Protein AF-A0A954QVN7-F1 (afdb_monomer_lite)

Radius of gyration: 45.13 Å; chains: 1; bounding box: 110×31×112 Å

Structure (mmCIF, N/CA/C/O backbone):
data_AF-A0A954QVN7-F1
#
_entry.id   AF-A0A954QVN7-F1
#
loop_
_atom_site.group_PDB
_atom_site.id
_atom_site.type_symbol
_atom_site.label_atom_id
_atom_site.label_alt_id
_atom_site.label_comp_id
_atom_site.label_asym_id
_atom_site.label_entity_id
_atom_site.label_seq_id
_atom_site.pdbx_PDB_ins_code
_atom_site.Cartn_x
_atom_site.Cartn_y
_atom_site.Cartn_z
_atom_site.occupancy
_atom_site.B_iso_or_equiv
_atom_site.auth_seq_id
_atom_site.auth_comp_id
_atom_site.auth_asym_id
_atom_site.auth_atom_id
_atom_site.pdbx_PDB_model_num
ATOM 1 N N . MET A 1 1 ? 36.344 6.363 -18.744 1.00 34.91 1 MET A N 1
ATOM 2 C CA . MET A 1 1 ? 35.157 5.479 -18.788 1.00 34.91 1 MET A CA 1
ATOM 3 C C . MET A 1 1 ? 33.906 6.334 -18.628 1.00 34.91 1 MET A C 1
ATOM 5 O O . MET A 1 1 ? 33.293 6.337 -17.575 1.00 34.91 1 MET A O 1
ATOM 9 N N . GLN A 1 2 ? 33.597 7.151 -19.636 1.00 31.81 2 GLN A N 1
ATOM 10 C CA . GLN A 1 2 ? 32.585 8.206 -19.548 1.00 31.81 2 GLN A CA 1
ATOM 11 C C . GLN A 1 2 ? 31.964 8.392 -20.934 1.00 31.81 2 GLN A C 1
ATOM 13 O O . GLN A 1 2 ? 32.357 9.292 -21.662 1.00 31.81 2 GLN A O 1
ATOM 18 N N . SER A 1 3 ? 31.098 7.463 -21.353 1.00 39.81 3 SER A N 1
ATOM 19 C CA . SER A 1 3 ? 30.349 7.586 -22.622 1.00 39.81 3 SER A CA 1
ATOM 20 C C . SER A 1 3 ? 29.238 6.539 -22.836 1.00 39.81 3 SER A C 1
ATOM 22 O O . SER A 1 3 ? 28.792 6.363 -23.968 1.00 39.81 3 SER A O 1
ATOM 24 N N . ALA A 1 4 ? 28.759 5.834 -21.802 1.00 38.75 4 ALA A N 1
ATOM 25 C CA . ALA A 1 4 ? 27.726 4.804 -21.996 1.00 38.75 4 ALA A CA 1
ATOM 26 C C . ALA A 1 4 ? 26.293 5.362 -22.072 1.00 38.75 4 ALA A C 1
ATOM 28 O O . ALA A 1 4 ? 25.394 4.671 -22.535 1.00 38.75 4 ALA A O 1
ATOM 29 N N . ILE A 1 5 ? 26.075 6.628 -21.704 1.00 45.66 5 ILE A N 1
ATOM 30 C CA . ILE A 1 5 ? 24.785 7.299 -21.879 1.00 45.66 5 ILE A CA 1
ATOM 31 C C . ILE A 1 5 ? 25.016 8.559 -22.706 1.00 45.66 5 ILE A C 1
ATOM 33 O O . ILE A 1 5 ? 25.094 9.665 -22.181 1.00 45.66 5 ILE A O 1
ATOM 37 N N . ALA A 1 6 ? 25.184 8.405 -24.022 1.00 44.47 6 ALA A N 1
ATOM 38 C CA . ALA A 1 6 ? 24.973 9.554 -24.892 1.00 44.47 6 ALA A CA 1
ATOM 39 C C . ALA A 1 6 ? 23.476 9.857 -24.824 1.00 44.47 6 ALA A C 1
ATOM 41 O O . ALA A 1 6 ? 22.660 9.090 -25.346 1.00 44.47 6 ALA A O 1
ATOM 42 N N . ASN A 1 7 ? 23.133 10.912 -24.096 1.00 55.88 7 ASN A N 1
ATOM 43 C CA . ASN A 1 7 ? 21.833 11.534 -24.197 1.00 55.88 7 ASN A CA 1
ATOM 44 C C . ASN A 1 7 ? 21.912 12.439 -25.430 1.00 55.88 7 ASN A C 1
ATOM 46 O O . ASN A 1 7 ? 22.614 13.447 -25.409 1.00 55.88 7 ASN A O 1
ATOM 50 N N . SER A 1 8 ? 21.317 12.020 -26.549 1.00 60.97 8 SER A N 1
ATOM 51 C CA . SER A 1 8 ? 21.313 12.825 -27.782 1.00 60.97 8 SER A CA 1
ATOM 52 C C . SER A 1 8 ? 20.515 14.120 -27.620 1.00 60.97 8 SER A C 1
ATOM 54 O O . SER A 1 8 ? 20.666 15.028 -28.430 1.00 60.97 8 SER A O 1
ATOM 56 N N . ASP A 1 9 ? 19.708 14.207 -26.561 1.00 67.94 9 ASP A N 1
ATOM 57 C CA . ASP A 1 9 ? 19.009 15.405 -26.131 1.00 67.94 9 ASP A CA 1
ATOM 58 C C . ASP A 1 9 ? 19.394 15.772 -24.691 1.00 67.94 9 ASP A C 1
ATOM 60 O O . ASP A 1 9 ? 18.749 15.390 -23.718 1.00 67.94 9 ASP A O 1
ATOM 64 N N . THR A 1 10 ? 20.465 16.548 -24.547 1.00 71.94 10 THR A N 1
ATOM 65 C CA . THR A 1 10 ? 20.884 17.107 -23.251 1.00 71.94 10 THR A CA 1
ATOM 66 C C . THR A 1 10 ? 19.908 18.172 -22.733 1.00 71.94 10 THR A C 1
ATOM 68 O O . THR A 1 10 ? 19.981 18.559 -21.571 1.00 71.94 10 THR A O 1
ATOM 71 N N . THR A 1 11 ? 19.018 18.679 -23.592 1.00 78.94 11 THR A N 1
ATOM 72 C CA . THR A 1 11 ? 18.109 19.793 -23.287 1.00 78.94 11 THR A CA 1
ATOM 73 C C . THR A 1 11 ? 16.710 19.350 -22.860 1.00 78.94 11 THR A C 1
ATOM 75 O O . THR A 1 11 ? 15.972 20.162 -22.309 1.00 78.94 11 THR A O 1
ATOM 78 N N . GLY A 1 12 ? 16.345 18.088 -23.101 1.00 75.19 12 GLY A N 1
ATOM 79 C CA . GLY A 1 12 ? 15.010 17.542 -22.841 1.00 75.19 12 GLY A CA 1
ATOM 80 C C . GLY A 1 12 ? 13.922 18.072 -23.783 1.00 75.19 12 GLY A C 1
ATOM 81 O O . GLY A 1 12 ? 12.741 17.848 -23.536 1.00 75.19 12 GLY A O 1
ATOM 82 N N . VAL A 1 13 ? 14.290 18.791 -24.848 1.00 83.62 13 VAL A N 1
ATOM 83 C CA . VAL A 1 13 ? 13.345 19.416 -25.786 1.00 83.62 13 VAL A CA 1
ATOM 84 C C . VAL A 1 13 ? 12.658 18.378 -26.670 1.00 83.62 13 VAL A C 1
ATOM 86 O O . VAL A 1 13 ? 11.475 18.517 -26.956 1.00 83.62 13 VAL A O 1
ATOM 89 N N . LEU A 1 14 ? 13.366 17.332 -27.099 1.00 79.88 14 LEU A N 1
ATOM 90 C CA . LEU A 1 14 ? 12.771 16.244 -27.878 1.00 79.88 14 LEU A CA 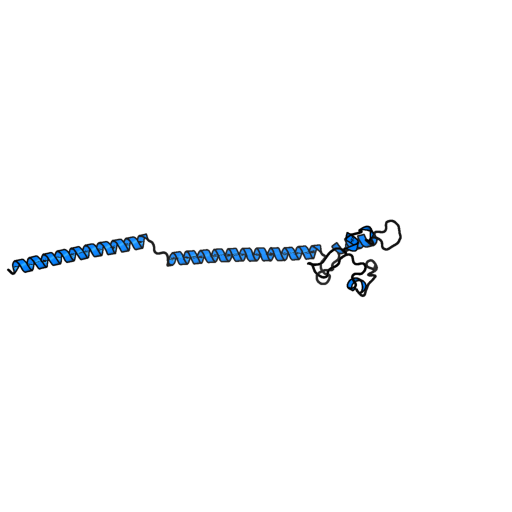1
ATOM 91 C C . LEU A 1 14 ? 11.771 15.464 -27.028 1.00 79.88 14 LEU A C 1
ATOM 93 O O . LEU A 1 14 ? 10.686 15.156 -27.513 1.00 79.88 14 LEU A O 1
ATOM 97 N N . SER A 1 15 ? 12.109 15.239 -25.757 1.00 76.56 15 SER A N 1
ATOM 98 C CA . SER A 1 15 ? 11.209 14.611 -24.791 1.00 76.56 15 SER A CA 1
ATOM 99 C C . SER A 1 15 ? 9.970 15.476 -24.519 1.00 76.56 15 SER A C 1
ATOM 101 O O . SER A 1 15 ? 8.839 15.033 -24.673 1.00 76.56 15 SER A O 1
ATOM 103 N N . ALA A 1 16 ? 10.149 16.778 -24.279 1.00 77.12 16 ALA A N 1
ATOM 104 C CA . ALA A 1 16 ? 9.033 17.707 -24.082 1.00 77.12 16 ALA A CA 1
ATOM 105 C C . ALA A 1 16 ? 8.089 17.828 -25.2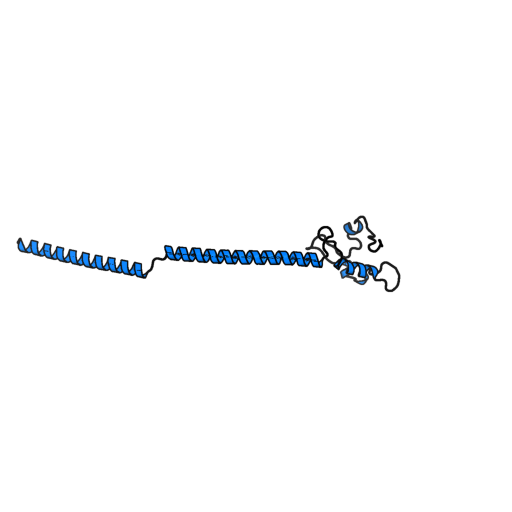98 1.00 77.12 16 ALA A C 1
ATOM 107 O O . ALA A 1 16 ? 6.939 18.242 -25.151 1.00 77.12 16 ALA A O 1
ATOM 108 N N . LEU A 1 17 ? 8.571 17.497 -26.500 1.00 80.50 17 LEU A N 1
ATOM 109 C CA . LEU A 1 17 ? 7.785 17.469 -27.734 1.00 80.50 17 LEU A CA 1
ATOM 110 C C . LEU A 1 17 ? 7.210 16.076 -28.054 1.00 80.50 17 LEU A C 1
ATOM 112 O O . LEU A 1 17 ? 6.562 15.929 -29.092 1.00 80.50 17 LEU A O 1
ATOM 116 N N . GLY A 1 18 ? 7.447 15.068 -27.208 1.00 71.12 18 GLY A N 1
ATOM 117 C CA . GLY A 1 18 ? 7.004 13.688 -27.424 1.00 71.12 18 GLY A CA 1
ATOM 118 C C . GLY A 1 18 ? 7.684 13.009 -28.617 1.00 71.12 18 GLY A C 1
ATOM 119 O O . GLY A 1 18 ? 7.102 12.147 -29.275 1.00 71.12 18 GLY A O 1
ATOM 120 N N . LEU A 1 19 ? 8.892 13.445 -28.985 1.00 79.75 19 LEU A N 1
ATOM 121 C CA . LEU A 1 19 ? 9.597 12.960 -30.169 1.00 79.75 19 LEU A CA 1
ATOM 122 C C . LEU A 1 19 ? 10.602 11.866 -29.805 1.00 79.75 19 LEU A C 1
ATOM 124 O O . LEU A 1 19 ? 11.587 12.116 -29.115 1.00 79.75 19 LEU A O 1
ATOM 128 N N . ASN A 1 20 ? 10.410 10.678 -30.392 1.00 76.94 20 ASN A N 1
ATOM 129 C CA . ASN A 1 20 ? 11.251 9.488 -30.194 1.00 76.94 20 ASN A CA 1
ATOM 130 C C . ASN A 1 20 ? 11.332 9.021 -28.729 1.00 76.94 20 ASN A C 1
ATOM 132 O O . ASN A 1 20 ? 12.372 8.525 -28.291 1.00 76.94 20 ASN A O 1
ATOM 136 N N . GLU A 1 21 ? 10.237 9.162 -27.985 1.00 82.12 21 GLU A N 1
ATOM 137 C CA . GLU A 1 21 ? 10.122 8.632 -26.629 1.00 82.12 21 GLU A CA 1
ATOM 138 C C . GLU A 1 21 ? 9.712 7.153 -26.638 1.00 82.12 21 GLU A C 1
ATOM 140 O O . GLU A 1 21 ? 9.045 6.674 -27.555 1.00 82.12 21 GLU A O 1
ATOM 145 N N . PHE A 1 22 ? 10.145 6.408 -25.616 1.00 87.12 22 PHE A N 1
ATOM 146 C CA . PHE A 1 22 ? 9.686 5.032 -25.393 1.00 87.12 22 PHE A CA 1
ATOM 147 C C . PHE A 1 22 ? 8.395 5.001 -24.566 1.00 87.12 22 PHE A C 1
ATOM 149 O O . PHE A 1 22 ? 7.511 4.183 -24.825 1.00 87.12 22 PHE A O 1
ATOM 156 N N . PHE A 1 23 ? 8.301 5.894 -23.579 1.00 88.56 23 PHE A N 1
ATOM 157 C CA . PHE A 1 23 ? 7.131 6.076 -22.733 1.00 88.56 23 PHE A CA 1
ATOM 158 C C . PHE A 1 23 ? 6.565 7.478 -22.926 1.00 88.56 23 PHE A C 1
ATOM 160 O O . PHE A 1 23 ? 7.339 8.428 -22.982 1.00 88.56 23 PHE A O 1
ATOM 167 N N . ASN A 1 24 ? 5.240 7.578 -22.952 1.00 86.88 24 ASN A N 1
ATOM 168 C CA . ASN A 1 24 ? 4.496 8.827 -22.842 1.00 86.88 24 ASN A CA 1
ATOM 169 C C . ASN A 1 24 ? 3.904 8.934 -21.427 1.00 86.88 24 ASN A C 1
ATOM 171 O O . ASN A 1 24 ? 3.759 7.924 -20.739 1.00 86.88 24 ASN A O 1
ATOM 175 N N . GLY A 1 25 ? 3.536 10.148 -21.011 1.00 85.38 25 GLY A N 1
ATOM 176 C CA . GLY A 1 25 ? 2.951 10.425 -19.693 1.00 85.38 25 GLY A CA 1
ATOM 177 C C . GLY A 1 25 ? 3.961 10.987 -18.690 1.00 85.38 25 GLY A C 1
ATOM 178 O O . GLY A 1 25 ? 5.167 10.773 -18.799 1.00 85.38 25 GLY A O 1
ATOM 179 N N . VAL A 1 26 ? 3.468 11.754 -17.714 1.00 83.75 26 VAL A N 1
ATOM 180 C CA . VAL A 1 26 ? 4.311 12.491 -16.743 1.00 83.75 26 VAL A CA 1
ATOM 181 C C . VAL A 1 26 ? 4.102 12.047 -15.294 1.00 83.75 26 VAL A C 1
ATOM 183 O O . VAL A 1 26 ? 4.757 12.545 -14.378 1.00 83.75 26 VAL A O 1
ATOM 186 N N . SER A 1 27 ? 3.180 11.119 -15.063 1.00 88.50 27 SER A N 1
ATOM 187 C CA . SER A 1 27 ? 2.765 10.628 -13.755 1.00 88.50 27 SER A CA 1
ATOM 188 C C . SER A 1 27 ? 2.621 9.103 -13.750 1.00 88.50 27 SER A C 1
ATOM 190 O O . SER A 1 27 ? 2.599 8.437 -14.779 1.00 88.50 27 SER A O 1
ATOM 192 N N . ALA A 1 28 ? 2.474 8.518 -12.561 1.00 87.44 28 ALA A N 1
ATOM 193 C CA . ALA A 1 28 ? 2.243 7.078 -12.437 1.00 87.44 28 ALA A CA 1
ATOM 194 C C . ALA A 1 28 ? 0.884 6.625 -13.011 1.00 87.44 28 ALA A C 1
ATOM 196 O O . ALA A 1 28 ? 0.712 5.442 -13.288 1.00 87.44 28 ALA A O 1
ATOM 197 N N . SER A 1 29 ? -0.086 7.535 -13.157 1.00 94.62 29 SER A N 1
ATOM 198 C CA . SER A 1 29 ? -1.435 7.214 -13.645 1.00 94.62 29 SER A CA 1
ATOM 199 C C . SER A 1 29 ? -1.595 7.283 -15.162 1.00 94.62 29 SER A C 1
ATOM 201 O O . SER A 1 29 ? -2.556 6.723 -15.679 1.00 94.62 29 SER A O 1
ATOM 203 N N . ASP A 1 30 ? -0.701 7.983 -15.859 1.00 91.50 30 ASP A N 1
ATOM 204 C CA . ASP A 1 30 ? -0.765 8.222 -17.307 1.00 91.50 30 ASP A CA 1
ATOM 205 C C . ASP A 1 30 ? 0.468 7.694 -18.056 1.00 91.50 30 ASP A C 1
ATOM 207 O O . ASP A 1 30 ? 0.515 7.809 -19.277 1.00 91.50 30 ASP A O 1
ATOM 211 N N . ILE A 1 31 ? 1.450 7.114 -17.352 1.00 91.25 31 ILE A N 1
ATOM 212 C CA . ILE A 1 31 ? 2.609 6.495 -17.991 1.00 91.25 31 ILE A CA 1
ATOM 213 C C . ILE A 1 31 ? 2.190 5.297 -18.851 1.00 91.25 31 ILE A C 1
ATOM 215 O O . ILE A 1 31 ? 1.581 4.337 -18.371 1.00 91.25 31 ILE A O 1
ATOM 219 N N . GLU A 1 32 ? 2.565 5.327 -20.124 1.00 91.75 32 GLU A N 1
ATOM 220 C CA . GLU A 1 32 ? 2.266 4.274 -21.093 1.00 91.75 32 GLU A CA 1
ATOM 221 C C . GLU A 1 32 ? 3.380 4.130 -22.131 1.00 91.75 32 GLU A C 1
ATOM 223 O O . GLU A 1 32 ? 4.191 5.031 -22.320 1.00 91.75 32 GLU A O 1
ATOM 228 N N . VAL A 1 33 ? 3.443 2.984 -22.814 1.00 91.69 33 VAL A N 1
ATOM 229 C CA . VAL A 1 33 ? 4.344 2.820 -23.967 1.00 91.69 33 VAL A CA 1
ATOM 230 C C . VAL A 1 33 ? 3.800 3.639 -25.129 1.00 91.69 33 VAL A C 1
ATOM 232 O O . VAL A 1 33 ? 2.597 3.604 -25.387 1.00 91.69 33 VAL A O 1
ATOM 235 N N . ASP A 1 34 ? 4.685 4.320 -25.858 1.00 89.88 34 ASP A N 1
ATOM 236 C CA . ASP A 1 34 ? 4.280 5.124 -27.006 1.00 89.88 34 ASP A CA 1
ATOM 237 C C . ASP A 1 34 ? 3.411 4.326 -27.996 1.00 89.88 34 ASP A C 1
ATOM 239 O O . ASP A 1 34 ? 3.748 3.217 -28.433 1.00 89.88 34 ASP A O 1
ATOM 243 N N . GLY A 1 35 ? 2.270 4.907 -28.378 1.00 90.19 35 GLY A N 1
ATOM 244 C CA . GLY A 1 35 ? 1.287 4.244 -29.231 1.00 90.19 35 GLY A CA 1
ATOM 245 C C . GLY A 1 35 ? 1.843 3.869 -30.606 1.00 90.19 35 GLY A C 1
ATOM 246 O O . GLY A 1 35 ? 1.399 2.895 -31.217 1.00 90.19 35 GLY A O 1
ATOM 247 N N . ALA A 1 36 ? 2.840 4.594 -31.112 1.00 88.69 36 ALA A N 1
ATOM 248 C CA . ALA A 1 36 ? 3.479 4.272 -32.378 1.00 88.69 36 ALA A CA 1
ATOM 249 C C . ALA A 1 36 ? 4.379 3.026 -32.273 1.00 88.69 36 ALA A C 1
ATOM 251 O O . ALA A 1 36 ? 4.446 2.260 -33.239 1.00 88.69 36 ALA A O 1
ATOM 252 N N . LEU A 1 37 ? 5.004 2.785 -31.115 1.00 90.00 37 LEU A N 1
ATOM 253 C CA . LEU A 1 37 ? 5.726 1.543 -30.811 1.00 90.00 37 LEU A CA 1
ATOM 254 C C . LEU A 1 37 ? 4.778 0.361 -30.582 1.00 90.00 37 LEU A C 1
ATOM 256 O O . LEU A 1 37 ? 5.070 -0.746 -31.034 1.00 90.00 37 LEU A O 1
ATOM 260 N N . LEU A 1 38 ? 3.633 0.584 -29.930 1.00 92.19 38 LEU A N 1
ATOM 261 C CA . LEU A 1 38 ? 2.616 -0.459 -29.745 1.00 92.19 38 LEU A CA 1
ATOM 262 C C . LEU A 1 38 ? 2.026 -0.933 -31.081 1.00 92.19 38 LEU A C 1
ATOM 264 O O . LEU A 1 38 ? 1.821 -2.130 -31.277 1.00 92.19 38 LEU A O 1
ATOM 268 N N . ASN A 1 39 ? 1.781 -0.004 -32.009 1.00 94.62 39 ASN A N 1
ATOM 269 C CA . ASN A 1 39 ? 1.222 -0.315 -33.326 1.00 94.62 39 ASN A CA 1
ATOM 270 C C . ASN A 1 39 ? 2.237 -0.963 -34.284 1.00 94.62 39 ASN A C 1
ATOM 272 O O . ASN A 1 39 ? 1.849 -1.783 -35.117 1.00 94.62 39 ASN A O 1
ATOM 276 N N . ASP A 1 40 ? 3.523 -0.615 -34.187 1.00 93.75 40 ASP A N 1
ATOM 277 C CA . ASP A 1 40 ? 4.589 -1.268 -34.954 1.00 93.75 40 ASP A CA 1
ATOM 278 C C . ASP A 1 40 ? 5.877 -1.413 -34.123 1.00 93.75 40 ASP A C 1
ATOM 280 O O . ASP A 1 40 ? 6.728 -0.517 -34.124 1.00 93.75 40 ASP A O 1
ATOM 284 N N . PRO A 1 41 ? 6.085 -2.576 -33.473 1.00 90.31 41 PRO A N 1
ATOM 285 C CA . PRO A 1 41 ? 7.275 -2.836 -32.662 1.00 90.31 41 PRO A CA 1
ATOM 286 C C . PRO A 1 41 ? 8.597 -2.745 -33.434 1.00 90.31 41 PRO A C 1
ATOM 288 O O . PRO A 1 41 ? 9.655 -2.578 -32.829 1.00 90.31 41 PRO A O 1
ATOM 291 N N . ARG A 1 42 ? 8.569 -2.817 -34.775 1.00 89.81 42 ARG A N 1
ATOM 292 C CA . ARG A 1 42 ? 9.770 -2.649 -35.616 1.00 89.81 42 ARG A CA 1
ATOM 293 C C . ARG A 1 42 ? 10.326 -1.229 -35.584 1.00 89.81 42 ARG A C 1
ATOM 295 O O . ARG A 1 42 ? 11.451 -1.012 -36.025 1.00 89.81 42 ARG A O 1
ATOM 302 N N . ARG A 1 43 ? 9.562 -0.271 -35.057 1.00 88.12 43 ARG A N 1
ATOM 303 C CA . ARG A 1 43 ? 10.002 1.110 -34.847 1.00 88.12 43 ARG A CA 1
ATOM 304 C C . ARG A 1 43 ? 10.906 1.276 -33.626 1.00 88.12 43 ARG A C 1
ATOM 306 O O . ARG A 1 43 ? 11.493 2.343 -33.468 1.00 88.12 43 ARG A O 1
ATOM 313 N N . LEU A 1 44 ? 11.052 0.247 -32.788 1.00 88.31 44 LEU A N 1
ATOM 314 C CA . LEU A 1 44 ? 11.975 0.278 -31.661 1.00 88.31 44 LEU A CA 1
ATOM 315 C C . LEU A 1 44 ? 13.428 0.343 -32.153 1.00 88.31 44 LEU A C 1
ATOM 317 O O . LEU A 1 44 ? 13.949 -0.601 -32.750 1.00 88.31 44 LEU A O 1
ATOM 321 N N . ALA A 1 45 ? 14.110 1.444 -31.849 1.00 88.38 45 ALA A N 1
ATOM 322 C CA . ALA A 1 45 ? 15.517 1.641 -32.182 1.00 88.38 45 ALA A CA 1
ATOM 323 C C . ALA A 1 45 ? 16.436 0.867 -31.215 1.00 88.38 45 ALA A C 1
ATOM 325 O O . ALA A 1 45 ? 17.025 1.441 -30.303 1.00 88.38 45 ALA A O 1
ATOM 326 N N . ALA A 1 46 ? 16.564 -0.448 -31.410 1.00 88.75 46 ALA A N 1
ATOM 327 C CA . ALA A 1 46 ? 17.396 -1.320 -30.569 1.00 88.75 46 ALA A CA 1
ATOM 328 C C . ALA A 1 46 ? 18.915 -1.086 -30.726 1.00 88.75 46 ALA A C 1
ATOM 330 O O . ALA A 1 46 ? 19.679 -1.300 -29.785 1.00 88.75 46 ALA A O 1
ATOM 331 N N . ALA A 1 47 ? 19.349 -0.627 -31.901 1.00 90.25 47 ALA A N 1
ATOM 332 C CA . ALA A 1 47 ? 20.747 -0.379 -32.241 1.00 90.25 47 ALA A CA 1
ATOM 333 C C . ALA A 1 47 ? 21.099 1.114 -32.156 1.00 90.25 47 ALA A C 1
ATOM 335 O O . ALA A 1 47 ? 20.239 1.976 -32.346 1.00 90.25 47 ALA A O 1
ATOM 336 N N . ARG A 1 48 ? 22.385 1.428 -31.963 1.00 85.94 48 ARG A N 1
ATOM 337 C CA . ARG A 1 48 ? 22.917 2.801 -32.105 1.00 85.94 48 ARG A CA 1
ATOM 338 C C . ARG A 1 48 ? 23.807 2.975 -33.321 1.00 85.94 48 ARG A C 1
ATOM 340 O O . ARG A 1 48 ? 24.074 4.100 -33.739 1.00 85.94 48 ARG A O 1
ATOM 347 N N . SER A 1 49 ? 24.286 1.870 -33.867 1.00 86.69 49 SER A N 1
ATOM 348 C CA . SER A 1 49 ? 25.061 1.808 -35.091 1.00 86.69 49 SER A CA 1
ATOM 349 C C . SER A 1 49 ? 24.298 1.042 -36.167 1.00 86.69 49 SER A C 1
ATOM 351 O O . SER A 1 49 ? 23.284 0.396 -35.920 1.00 86.69 49 SER A O 1
ATOM 353 N N . THR A 1 50 ? 24.814 1.089 -37.390 1.00 86.81 50 THR A N 1
ATOM 354 C CA . THR A 1 50 ? 24.298 0.307 -38.520 1.00 86.81 50 THR A CA 1
ATOM 355 C C . THR A 1 50 ? 24.864 -1.115 -38.562 1.00 86.81 50 THR A C 1
ATOM 357 O O . THR A 1 50 ? 24.627 -1.846 -39.525 1.00 86.81 50 THR A O 1
ATOM 360 N N . ARG A 1 51 ? 25.645 -1.522 -37.550 1.00 90.44 51 ARG A N 1
ATOM 361 C CA . ARG A 1 51 ? 26.274 -2.841 -37.517 1.00 90.44 51 ARG A CA 1
ATOM 362 C C . ARG A 1 51 ? 25.202 -3.922 -37.320 1.00 90.44 51 ARG A C 1
ATOM 364 O O . ARG A 1 51 ? 24.426 -3.828 -36.369 1.00 90.44 51 ARG A O 1
ATOM 371 N N . PRO A 1 52 ? 25.184 -4.978 -38.154 1.00 88.75 52 PRO A N 1
ATOM 372 C CA . PRO A 1 52 ? 24.287 -6.107 -37.944 1.00 88.75 52 PRO A CA 1
ATOM 373 C C . PRO A 1 52 ? 24.453 -6.701 -36.539 1.00 88.75 52 PRO A C 1
ATOM 375 O O . PRO A 1 52 ? 25.576 -6.972 -36.112 1.00 88.75 52 PRO A O 1
ATOM 378 N N . GLY A 1 53 ? 23.336 -6.897 -35.835 1.00 87.62 53 GLY A N 1
ATOM 379 C CA . GLY A 1 53 ? 23.307 -7.473 -34.486 1.00 87.62 53 GLY A CA 1
ATOM 380 C C . GLY A 1 53 ? 23.593 -6.499 -33.338 1.00 87.62 53 GLY A C 1
ATOM 381 O O . GLY A 1 53 ? 23.724 -6.951 -32.209 1.00 87.62 53 GLY A O 1
ATOM 382 N N . ASP A 1 54 ? 23.703 -5.193 -33.594 1.00 90.81 54 ASP A N 1
ATOM 383 C CA . ASP A 1 54 ? 23.828 -4.192 -32.529 1.00 90.81 54 ASP A CA 1
ATOM 384 C C . ASP A 1 54 ? 22.521 -4.046 -31.723 1.00 90.81 54 ASP A C 1
ATOM 386 O O . ASP A 1 54 ? 21.448 -3.838 -32.291 1.00 90.81 54 ASP A O 1
ATOM 390 N N . ASN A 1 55 ? 22.624 -4.151 -30.400 1.00 91.75 55 ASN A N 1
ATOM 391 C CA . ASN A 1 55 ? 21.531 -4.070 -29.431 1.00 91.75 55 ASN A CA 1
ATOM 392 C C . ASN A 1 55 ? 21.844 -3.108 -28.262 1.00 91.75 55 ASN A C 1
ATOM 394 O O . ASN A 1 55 ? 21.202 -3.201 -27.217 1.00 91.75 55 ASN A O 1
ATOM 398 N N . ASP A 1 56 ? 22.800 -2.178 -28.420 1.00 91.00 56 ASP A N 1
ATOM 399 C CA . ASP A 1 56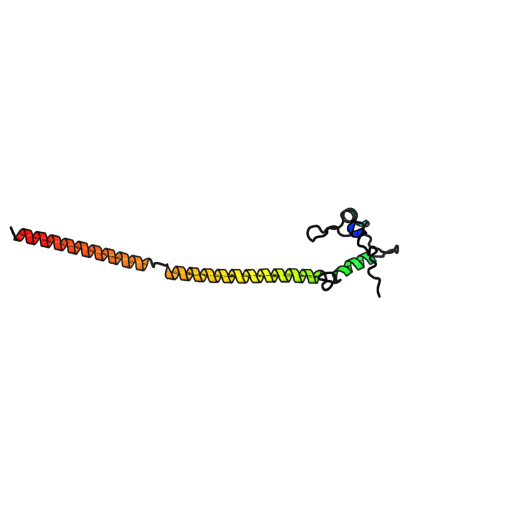 ? 23.287 -1.305 -27.331 1.00 91.00 56 ASP A CA 1
ATOM 400 C C . ASP A 1 56 ? 22.169 -0.527 -26.608 1.00 91.00 56 ASP A C 1
ATOM 402 O O . ASP A 1 56 ? 22.218 -0.353 -25.391 1.00 91.00 56 ASP A O 1
ATOM 406 N N . ASN A 1 57 ? 21.119 -0.077 -27.313 1.00 87.44 57 ASN A N 1
ATOM 407 C CA . ASN A 1 57 ? 20.005 0.620 -26.652 1.00 87.44 57 ASN A CA 1
ATOM 408 C C . ASN A 1 57 ? 19.171 -0.319 -25.773 1.00 87.44 57 ASN A C 1
ATOM 410 O O . ASN A 1 57 ? 18.645 0.118 -24.751 1.00 87.44 57 ASN A O 1
ATOM 414 N N . VAL A 1 58 ? 19.062 -1.597 -26.143 1.00 90.19 58 VAL A N 1
ATOM 415 C CA . VAL A 1 58 ? 18.366 -2.605 -25.331 1.00 90.19 58 VAL A CA 1
ATOM 416 C C . VAL A 1 58 ? 19.168 -2.906 -24.070 1.00 90.19 58 VAL A C 1
ATOM 418 O O . VAL A 1 58 ? 18.597 -2.930 -22.983 1.00 90.19 58 VAL A O 1
ATOM 421 N N . ASP A 1 59 ? 20.487 -3.057 -24.184 1.00 91.62 59 ASP A N 1
ATOM 422 C CA . ASP A 1 59 ? 21.354 -3.291 -23.024 1.00 91.62 59 ASP A CA 1
ATOM 423 C C . ASP A 1 59 ? 21.316 -2.104 -22.048 1.00 91.62 59 ASP A C 1
ATOM 425 O O . ASP A 1 59 ? 21.238 -2.285 -20.829 1.00 91.62 59 ASP A O 1
ATOM 429 N N . ARG A 1 60 ? 21.278 -0.872 -22.572 1.00 88.12 60 ARG A N 1
ATOM 430 C CA . ARG A 1 60 ? 21.070 0.342 -21.766 1.00 88.12 60 ARG A CA 1
ATOM 431 C C . ARG A 1 60 ? 19.703 0.361 -21.088 1.00 88.12 60 ARG A C 1
ATOM 433 O O . ARG A 1 60 ? 19.640 0.661 -19.901 1.00 88.12 60 ARG A O 1
ATOM 440 N N . LEU A 1 61 ? 18.631 0.009 -21.802 1.00 87.88 61 LEU A N 1
ATOM 441 C CA . LEU A 1 61 ? 17.283 -0.086 -21.230 1.00 87.88 61 LEU A CA 1
ATOM 442 C C . LEU A 1 61 ? 17.228 -1.109 -20.086 1.00 87.88 61 LEU A C 1
ATOM 444 O O . LEU A 1 61 ? 16.648 -0.829 -19.042 1.00 87.88 61 LEU A O 1
ATOM 448 N N . ILE A 1 62 ? 17.862 -2.271 -20.255 1.00 90.81 62 ILE A N 1
ATOM 449 C CA . ILE A 1 62 ? 17.960 -3.293 -19.204 1.00 90.81 62 ILE A CA 1
ATOM 450 C C . ILE A 1 62 ? 18.741 -2.752 -17.999 1.00 90.81 62 ILE A C 1
ATOM 452 O O . ILE A 1 62 ? 18.311 -2.942 -16.862 1.00 90.81 62 ILE A O 1
ATOM 456 N N . SER A 1 63 ? 19.843 -2.038 -18.244 1.00 90.69 63 SER A N 1
ATOM 457 C CA . SER A 1 63 ? 20.700 -1.471 -17.194 1.00 90.69 63 SER A CA 1
ATOM 458 C C . SER A 1 63 ? 19.985 -0.431 -16.322 1.00 90.69 63 SER A C 1
ATOM 460 O O . SER A 1 63 ? 20.330 -0.294 -15.149 1.00 90.69 63 SER A O 1
ATOM 462 N N . LEU A 1 64 ? 18.951 0.251 -16.842 1.00 88.69 64 LEU A N 1
ATOM 463 C CA . LEU A 1 64 ? 18.143 1.199 -16.057 1.00 88.69 64 LEU A CA 1
ATOM 464 C C . LEU A 1 64 ? 17.514 0.553 -14.818 1.00 88.69 64 LEU A C 1
ATOM 466 O O . LEU A 1 64 ? 17.254 1.249 -13.840 1.00 88.69 64 LEU A O 1
ATOM 470 N N . ARG A 1 65 ? 17.281 -0.768 -14.835 1.00 87.00 65 ARG A N 1
ATOM 471 C CA . ARG A 1 65 ? 16.758 -1.509 -13.678 1.00 87.00 65 ARG A CA 1
ATOM 472 C C . ARG A 1 65 ? 17.625 -1.315 -12.436 1.00 87.00 65 ARG A C 1
ATOM 474 O O . ARG A 1 65 ? 17.082 -1.138 -11.347 1.00 87.00 65 ARG A O 1
ATOM 481 N N . ASP A 1 66 ? 18.941 -1.346 -12.620 1.00 89.69 66 ASP A N 1
ATOM 482 C CA . ASP A 1 66 ? 19.930 -1.303 -11.543 1.00 89.69 66 ASP A CA 1
ATOM 483 C C . ASP A 1 66 ? 20.455 0.121 -11.294 1.00 89.69 66 ASP A C 1
ATOM 485 O O . ASP A 1 66 ? 21.123 0.389 -10.290 1.00 89.69 66 ASP A O 1
ATOM 489 N N . GLU A 1 67 ? 20.149 1.055 -12.197 1.00 90.44 67 GLU A N 1
ATOM 490 C CA . GLU A 1 67 ? 20.593 2.436 -12.100 1.00 90.44 67 GLU A CA 1
ATOM 491 C C . GLU A 1 67 ? 19.856 3.184 -10.982 1.00 90.44 67 GLU A C 1
ATOM 493 O O . GLU A 1 67 ? 18.635 3.115 -10.818 1.00 90.44 67 GLU A O 1
ATOM 498 N N . LYS A 1 68 ? 20.619 3.930 -10.179 1.00 91.56 68 LYS A N 1
ATOM 499 C CA . LYS A 1 68 ? 20.075 4.704 -9.065 1.00 91.56 68 LYS A CA 1
ATOM 500 C C . LYS A 1 68 ? 19.573 6.050 -9.571 1.00 91.56 68 LYS A C 1
ATOM 502 O O . LYS A 1 68 ? 20.309 7.030 -9.554 1.00 91.56 68 LYS A O 1
ATOM 507 N N . LEU A 1 69 ? 18.326 6.079 -10.022 1.00 87.75 69 LEU A N 1
ATOM 508 C CA . LEU A 1 69 ? 17.678 7.283 -10.555 1.00 87.75 69 LEU A CA 1
ATOM 509 C C . LEU A 1 69 ? 16.643 7.880 -9.596 1.00 87.75 69 LEU A C 1
ATOM 511 O O . LEU A 1 69 ? 16.277 9.045 -9.718 1.00 87.75 69 LEU A O 1
ATOM 515 N N . LEU A 1 70 ? 16.178 7.101 -8.620 1.00 88.38 70 LEU A N 1
ATOM 516 C CA . LEU A 1 70 ? 15.110 7.499 -7.712 1.00 88.38 70 LEU A CA 1
ATOM 517 C C . LEU A 1 70 ? 15.674 8.044 -6.400 1.00 88.38 70 LEU A C 1
ATOM 519 O O . LEU A 1 70 ? 16.776 7.677 -5.976 1.00 88.38 70 LEU A O 1
ATOM 523 N N . ARG A 1 71 ? 14.880 8.897 -5.739 1.00 85.06 71 ARG A N 1
ATOM 524 C CA . ARG A 1 71 ? 15.204 9.517 -4.444 1.00 85.06 71 ARG A CA 1
ATOM 525 C C . ARG A 1 71 ? 16.581 10.189 -4.476 1.00 85.06 71 ARG A C 1
ATOM 527 O O . ARG A 1 71 ? 17.529 9.715 -3.848 1.00 85.06 71 ARG A O 1
ATOM 534 N N . ASP A 1 72 ? 16.683 11.235 -5.292 1.00 87.06 72 ASP A N 1
ATOM 535 C CA . ASP A 1 72 ? 17.905 12.020 -5.514 1.00 87.06 72 ASP A CA 1
ATOM 536 C C . ASP A 1 72 ? 19.118 11.170 -5.936 1.00 87.06 72 ASP A C 1
ATOM 538 O O . ASP A 1 72 ? 20.256 11.426 -5.548 1.00 87.06 72 ASP A O 1
ATOM 542 N N . GLY A 1 73 ? 18.872 10.115 -6.720 1.00 87.44 73 GLY A N 1
ATOM 543 C CA . GLY A 1 73 ? 19.918 9.252 -7.271 1.00 87.44 73 GLY A CA 1
ATOM 544 C C . GLY A 1 73 ? 20.496 8.226 -6.289 1.00 87.44 73 GLY A C 1
ATOM 545 O O . GLY A 1 73 ? 21.602 7.720 -6.480 1.00 87.44 73 GLY A O 1
ATOM 546 N N . THR A 1 74 ? 19.775 7.903 -5.212 1.00 89.25 74 THR A N 1
ATOM 547 C CA . THR A 1 74 ? 20.254 6.965 -4.180 1.00 89.25 74 THR A CA 1
ATOM 548 C C . THR A 1 74 ? 19.664 5.563 -4.302 1.00 89.25 74 THR A C 1
ATOM 550 O O . THR A 1 74 ? 20.240 4.604 -3.772 1.00 89.25 74 THR A O 1
ATOM 553 N N . ARG A 1 75 ? 18.542 5.410 -5.015 1.00 89.69 75 ARG A N 1
ATOM 554 C CA . ARG A 1 75 ? 17.793 4.152 -5.114 1.00 89.69 75 ARG A CA 1
ATOM 555 C C . ARG A 1 75 ? 17.507 3.763 -6.562 1.00 89.69 75 ARG A C 1
ATOM 557 O O . ARG A 1 75 ? 17.174 4.606 -7.390 1.00 89.69 75 ARG A O 1
ATOM 564 N N . ALA A 1 76 ? 17.611 2.464 -6.827 1.00 93.38 76 ALA A N 1
ATOM 565 C CA . ALA A 1 76 ? 17.112 1.835 -8.046 1.00 93.38 76 ALA A CA 1
ATOM 566 C C . ALA A 1 76 ? 15.601 1.553 -7.936 1.00 93.38 76 ALA A C 1
ATOM 568 O O . ALA A 1 76 ? 15.036 1.600 -6.836 1.00 93.38 76 ALA A O 1
ATOM 569 N N . PHE A 1 77 ? 14.961 1.227 -9.062 1.00 89.94 77 PHE A N 1
ATOM 570 C CA . PHE A 1 77 ? 13.510 1.007 -9.153 1.00 89.94 77 PHE A CA 1
ATOM 571 C C . PHE A 1 77 ? 12.986 -0.056 -8.182 1.00 89.94 77 PHE A C 1
ATOM 573 O O . PHE A 1 77 ? 12.051 0.206 -7.427 1.00 89.94 77 PHE A O 1
ATOM 580 N N . GLU A 1 78 ? 13.612 -1.234 -8.151 1.00 90.38 78 GLU A N 1
ATOM 581 C CA . GLU A 1 78 ? 13.183 -2.344 -7.288 1.00 90.38 78 GLU A CA 1
ATOM 582 C C . GLU A 1 78 ? 13.279 -1.987 -5.799 1.00 90.38 78 GLU A C 1
ATOM 584 O O . GLU A 1 78 ? 12.358 -2.245 -5.021 1.00 90.38 78 GLU A O 1
ATOM 589 N N . GLY A 1 79 ? 14.379 -1.340 -5.403 1.00 91.62 79 GLY A N 1
ATOM 590 C CA . GLY A 1 79 ? 14.591 -0.922 -4.020 1.00 91.62 79 GLY A CA 1
ATOM 591 C C . GLY A 1 79 ? 13.579 0.131 -3.572 1.00 91.62 79 GLY A C 1
ATOM 592 O O . GLY A 1 79 ? 13.065 0.048 -2.460 1.00 91.62 79 GLY A O 1
ATOM 593 N N . PHE A 1 80 ? 13.253 1.089 -4.444 1.00 92.81 80 PHE A N 1
ATOM 594 C CA . PHE A 1 80 ? 12.229 2.094 -4.167 1.00 92.81 80 PHE A CA 1
ATOM 595 C C . PHE A 1 80 ? 10.832 1.475 -4.025 1.00 92.81 80 PHE A C 1
ATOM 597 O O . PHE A 1 80 ? 10.107 1.805 -3.084 1.00 92.81 80 PHE A O 1
ATOM 604 N N . LEU A 1 81 ? 10.462 0.550 -4.917 1.00 91.44 81 LEU A N 1
ATOM 605 C CA . LEU A 1 81 ? 9.173 -0.140 -4.849 1.00 91.44 81 LEU A CA 1
ATOM 606 C C . LEU A 1 81 ? 9.058 -0.993 -3.579 1.00 91.44 81 LEU A C 1
ATOM 608 O O . LEU A 1 81 ? 8.052 -0.915 -2.879 1.00 91.44 81 LEU A O 1
ATOM 612 N N . THR A 1 82 ? 10.103 -1.756 -3.251 1.00 94.00 82 THR A N 1
ATOM 613 C CA . THR A 1 82 ? 10.145 -2.600 -2.047 1.00 94.00 82 THR A CA 1
ATOM 614 C C . THR A 1 82 ? 10.018 -1.761 -0.778 1.00 94.00 82 THR A C 1
ATOM 616 O O . THR A 1 82 ? 9.246 -2.105 0.112 1.00 94.00 82 THR A O 1
ATOM 619 N N . GLU A 1 83 ? 10.728 -0.633 -0.702 1.00 93.62 83 GLU A N 1
ATOM 620 C CA . GLU A 1 83 ? 10.635 0.294 0.429 1.00 93.62 83 GLU A CA 1
ATOM 621 C C . GLU A 1 83 ? 9.230 0.906 0.548 1.00 93.62 83 GLU A C 1
ATOM 623 O O . GLU A 1 83 ? 8.664 0.956 1.637 1.00 93.62 83 GLU A O 1
ATOM 628 N N . THR A 1 84 ? 8.632 1.317 -0.573 1.00 93.81 84 THR A N 1
ATOM 629 C CA . THR A 1 84 ? 7.275 1.886 -0.595 1.00 93.81 84 THR A CA 1
ATOM 630 C C . THR A 1 84 ? 6.234 0.874 -0.119 1.00 93.81 84 THR A C 1
ATOM 632 O O . THR A 1 84 ? 5.403 1.196 0.729 1.00 93.81 84 THR A O 1
ATOM 635 N N . LEU A 1 85 ? 6.300 -0.363 -0.618 1.00 96.19 85 LEU A N 1
ATOM 636 C CA . LEU A 1 85 ? 5.410 -1.444 -0.193 1.00 96.19 85 LEU A CA 1
ATOM 637 C C . LEU A 1 85 ? 5.626 -1.815 1.278 1.00 96.19 85 LEU A C 1
ATOM 639 O O . LEU A 1 85 ? 4.650 -2.046 1.989 1.00 96.19 85 LEU A O 1
ATOM 643 N N . GLY A 1 86 ? 6.878 -1.824 1.744 1.00 97.56 86 GLY A N 1
ATOM 644 C CA . GLY A 1 86 ? 7.215 -2.038 3.150 1.00 97.56 86 GLY A CA 1
ATOM 645 C C . GLY A 1 86 ? 6.576 -0.990 4.059 1.00 97.56 86 GLY A C 1
ATOM 646 O O . GLY A 1 86 ? 5.876 -1.348 5.000 1.00 97.56 86 GLY A O 1
ATOM 647 N N . ASN A 1 87 ? 6.713 0.293 3.713 1.00 97.12 87 ASN A N 1
ATOM 648 C CA . ASN A 1 87 ? 6.121 1.395 4.474 1.00 97.12 87 ASN A CA 1
ATOM 649 C C . ASN A 1 87 ? 4.588 1.302 4.546 1.00 97.12 87 ASN A C 1
ATOM 651 O O . ASN A 1 87 ? 4.007 1.536 5.603 1.00 97.12 87 ASN A O 1
ATOM 655 N N . ILE A 1 88 ? 3.925 0.943 3.441 1.00 97.81 88 ILE A N 1
ATOM 656 C CA . ILE A 1 88 ? 2.470 0.721 3.428 1.00 97.81 88 ILE A CA 1
ATOM 657 C C . ILE A 1 88 ? 2.105 -0.465 4.329 1.00 97.81 88 ILE A C 1
ATOM 659 O O . ILE A 1 88 ? 1.154 -0.380 5.104 1.00 97.81 88 ILE A O 1
ATOM 663 N N . GLY A 1 89 ? 2.863 -1.561 4.257 1.00 97.94 89 GLY A N 1
ATOM 664 C CA . GLY A 1 89 ? 2.658 -2.734 5.105 1.00 97.94 89 GLY A CA 1
ATOM 665 C C . GLY A 1 89 ? 2.784 -2.414 6.596 1.00 97.94 89 GLY A C 1
ATOM 666 O O . GLY A 1 89 ? 1.940 -2.838 7.386 1.00 97.94 89 GLY A O 1
ATOM 667 N N . ASP A 1 90 ? 3.786 -1.620 6.971 1.00 98.19 90 ASP A N 1
ATOM 668 C CA . ASP A 1 90 ? 3.965 -1.151 8.345 1.00 98.19 90 ASP A CA 1
ATOM 669 C C . ASP A 1 90 ? 2.801 -0.267 8.803 1.00 98.19 90 ASP A C 1
ATOM 671 O O . ASP A 1 90 ? 2.230 -0.525 9.860 1.00 98.19 90 ASP A O 1
ATOM 675 N N . GLN A 1 91 ? 2.357 0.688 7.980 1.00 98.31 91 GLN A N 1
ATOM 676 C CA . GLN A 1 91 ? 1.197 1.531 8.301 1.00 98.31 91 GLN A CA 1
ATOM 677 C C . GLN A 1 91 ? -0.087 0.717 8.509 1.00 98.31 91 GLN A C 1
ATOM 679 O O . GLN A 1 91 ? -0.850 0.982 9.437 1.00 98.31 91 GLN A O 1
ATOM 684 N N . VAL A 1 92 ? -0.332 -0.289 7.664 1.00 98.38 92 VAL A N 1
ATOM 685 C CA . VAL A 1 92 ? -1.495 -1.180 7.802 1.00 98.38 92 VAL A CA 1
ATOM 686 C C . VAL A 1 92 ? -1.410 -1.990 9.093 1.00 98.38 92 VAL A C 1
ATOM 688 O O . VAL A 1 92 ? -2.407 -2.128 9.804 1.00 98.38 92 VAL A O 1
ATOM 691 N N . ARG A 1 93 ? -0.225 -2.517 9.414 1.00 98.25 93 ARG A N 1
ATOM 692 C CA . ARG A 1 93 ? 0.008 -3.273 10.647 1.00 98.25 93 ARG A CA 1
ATOM 693 C C . ARG A 1 93 ? -0.236 -2.409 11.882 1.00 98.25 93 ARG A C 1
ATOM 695 O O . ARG A 1 93 ? -0.949 -2.850 12.782 1.00 98.25 93 ARG A O 1
ATOM 702 N N . ASP A 1 94 ? 0.302 -1.196 11.900 1.00 98.31 94 ASP A N 1
ATOM 703 C CA . ASP A 1 94 ? 0.142 -0.258 13.011 1.00 98.31 94 ASP A CA 1
ATOM 704 C C . ASP A 1 94 ? -1.332 0.123 13.204 1.00 98.31 94 ASP A C 1
ATOM 706 O O . ASP A 1 94 ? -1.858 0.019 14.314 1.00 98.31 94 ASP A O 1
ATOM 710 N N . ALA A 1 95 ? -2.042 0.444 12.117 1.00 98.38 95 ALA A N 1
ATOM 711 C CA . ALA A 1 95 ? -3.471 0.751 12.162 1.00 98.38 95 ALA A CA 1
ATOM 712 C C . ALA A 1 95 ? -4.322 -0.437 12.654 1.00 98.38 95 ALA A C 1
ATOM 714 O O . ALA A 1 95 ? -5.300 -0.249 13.382 1.00 98.38 95 ALA A O 1
ATOM 715 N N . SER A 1 96 ? -3.957 -1.672 12.290 1.00 98.31 96 SER A N 1
ATOM 716 C CA . SER A 1 96 ? -4.641 -2.876 12.780 1.00 98.31 96 SER A CA 1
ATOM 717 C C . SER A 1 96 ? -4.440 -3.067 14.283 1.00 98.31 96 SER A C 1
ATOM 719 O O . SER A 1 96 ? -5.408 -3.322 14.999 1.00 98.31 96 SER A O 1
ATOM 721 N N . LEU A 1 97 ? -3.204 -2.915 14.771 1.00 98.50 97 LEU A N 1
ATOM 722 C CA . LEU A 1 97 ? -2.887 -3.021 16.199 1.00 98.50 97 LEU A CA 1
ATOM 723 C C . LEU A 1 97 ? -3.621 -1.955 17.019 1.00 98.50 97 LEU A C 1
ATOM 725 O O . LEU A 1 97 ? -4.162 -2.253 18.086 1.00 98.50 97 LEU A O 1
ATOM 729 N N . GLU A 1 98 ? -3.679 -0.723 16.512 1.00 98.38 98 GLU A N 1
ATOM 730 C CA . GLU A 1 98 ? -4.432 0.359 17.140 1.00 98.38 98 GLU A CA 1
ATOM 731 C C . GLU A 1 98 ? -5.935 0.051 17.177 1.00 98.38 98 GLU A C 1
ATOM 733 O O . GLU A 1 98 ? -6.565 0.178 18.229 1.00 98.38 98 GLU A O 1
ATOM 738 N N . SER A 1 99 ? -6.506 -0.434 16.068 1.00 98.50 99 SER A N 1
ATOM 739 C CA . SER A 1 99 ? -7.916 -0.835 16.005 1.00 98.50 99 SER A CA 1
ATOM 740 C C . SER A 1 99 ? -8.257 -1.908 17.040 1.00 98.50 99 SER A C 1
ATOM 742 O O . SER A 1 99 ? -9.272 -1.800 17.733 1.00 98.50 99 SER A O 1
ATOM 744 N N . ASP A 1 100 ? -7.410 -2.925 17.185 1.00 98.31 100 ASP A N 1
ATOM 745 C CA . ASP A 1 100 ? -7.636 -4.014 18.136 1.00 98.31 100 ASP A CA 1
ATOM 746 C C . ASP A 1 100 ? -7.493 -3.546 19.589 1.00 98.31 100 ASP A C 1
ATOM 748 O O . ASP A 1 100 ? -8.303 -3.919 20.443 1.00 98.31 100 ASP A O 1
ATOM 752 N N . SER A 1 101 ? -6.535 -2.657 19.866 1.00 98.19 101 SER A N 1
ATOM 753 C CA . SER A 1 101 ? -6.392 -2.007 21.173 1.00 98.19 101 SER A CA 1
ATOM 754 C C . SER A 1 101 ? -7.635 -1.187 21.540 1.00 98.19 101 SER A C 1
ATOM 756 O O . SER A 1 101 ? -8.180 -1.325 22.640 1.00 98.19 101 SER A O 1
ATOM 758 N N . LEU A 1 102 ? -8.149 -0.388 20.599 1.00 98.25 102 LEU A N 1
ATOM 759 C CA . LEU A 1 102 ? -9.357 0.414 20.797 1.00 98.25 102 LEU A CA 1
ATOM 760 C C . LEU A 1 102 ? -10.602 -0.456 20.997 1.00 98.25 102 LEU A C 1
ATOM 762 O O . LEU A 1 102 ? -11.405 -0.160 21.880 1.00 98.25 102 LEU A O 1
ATOM 766 N N . LYS A 1 103 ? -10.749 -1.562 20.255 1.00 98.06 103 LYS A N 1
ATOM 767 C CA . LYS A 1 103 ? -11.836 -2.534 20.476 1.00 98.06 103 LYS A CA 1
ATOM 768 C C . LYS A 1 103 ? -11.755 -3.168 21.861 1.00 98.06 103 LYS A C 1
ATOM 770 O O . LYS A 1 103 ? -12.771 -3.265 22.545 1.00 98.06 103 LYS A O 1
ATOM 775 N N . ALA A 1 104 ? -10.563 -3.574 22.298 1.00 97.62 104 ALA A N 1
ATOM 776 C CA . ALA A 1 104 ? -10.374 -4.138 23.631 1.00 97.62 104 ALA A CA 1
ATOM 777 C C . ALA A 1 104 ? -10.692 -3.111 24.732 1.00 97.62 104 ALA A C 1
ATOM 779 O O . ALA A 1 104 ? -11.316 -3.449 25.739 1.00 97.62 104 ALA A O 1
ATOM 780 N N . SER A 1 105 ? -10.304 -1.847 24.538 1.00 97.56 105 SER A N 1
ATOM 781 C CA . SER A 1 105 ? -10.652 -0.745 25.441 1.00 97.56 105 SER A CA 1
ATOM 782 C C . SE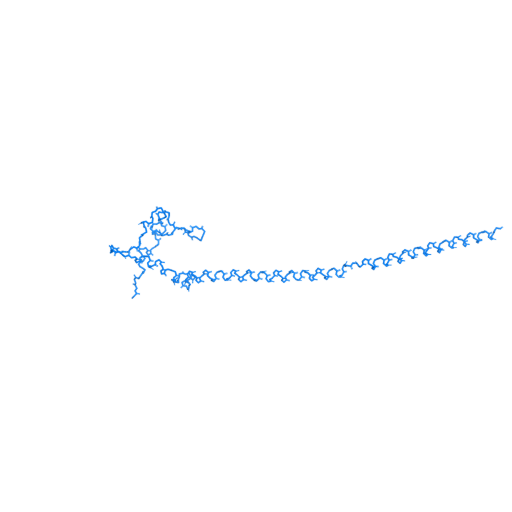R A 1 105 ? -12.165 -0.507 25.487 1.00 97.56 105 SER A C 1
ATOM 784 O O . SER A 1 105 ? -12.747 -0.461 26.570 1.00 97.56 105 SER A O 1
ATOM 786 N N . GLN A 1 106 ? -12.821 -0.460 24.325 1.00 97.62 106 GLN A N 1
ATOM 787 C CA . GLN A 1 106 ? -14.272 -0.328 24.219 1.00 97.62 106 GLN A CA 1
ATOM 788 C C . GLN A 1 106 ? -14.990 -1.457 24.965 1.00 97.62 106 GLN A C 1
ATOM 790 O O . GLN A 1 106 ? -15.871 -1.181 25.771 1.00 97.62 106 GLN A O 1
ATOM 795 N N . GLN A 1 107 ? -14.589 -2.714 24.749 1.00 96.25 107 GLN A N 1
ATOM 796 C CA . GLN A 1 107 ? -15.176 -3.869 25.433 1.00 96.25 107 GLN A CA 1
ATOM 797 C C . GLN A 1 107 ? -15.042 -3.771 26.956 1.00 96.25 107 GLN A C 1
ATOM 799 O O . GLN A 1 107 ? -15.999 -4.067 27.668 1.00 96.25 107 GLN A O 1
ATOM 804 N N . ARG A 1 108 ? -13.888 -3.319 27.464 1.00 94.31 108 ARG A N 1
ATOM 805 C CA . ARG A 1 108 ? -13.684 -3.102 28.906 1.00 94.31 108 ARG A CA 1
ATOM 806 C C . ARG A 1 108 ? -14.627 -2.039 29.459 1.00 94.31 108 ARG A C 1
ATOM 808 O O . ARG A 1 108 ? -15.265 -2.284 30.475 1.00 94.31 108 ARG A O 1
ATOM 815 N N . ILE A 1 109 ? -14.743 -0.897 28.780 1.00 94.81 109 ILE A N 1
ATOM 816 C CA . ILE A 1 109 ? -15.628 0.199 29.202 1.00 94.81 109 ILE A CA 1
ATOM 817 C C . ILE A 1 109 ? -17.097 -0.239 29.147 1.00 94.81 109 ILE A C 1
ATOM 819 O O . ILE A 1 109 ? -17.872 0.087 30.043 1.00 94.81 109 ILE A O 1
ATOM 823 N N . THR A 1 110 ? -17.493 -0.997 28.121 1.00 92.56 110 THR A N 1
ATOM 824 C CA . THR A 1 110 ? -18.846 -1.559 28.024 1.00 92.56 110 THR A CA 1
ATOM 825 C C . THR A 1 110 ? -19.129 -2.517 29.177 1.00 92.56 110 THR A C 1
ATOM 827 O O . THR A 1 110 ? -20.149 -2.355 29.839 1.00 92.56 110 THR A O 1
ATOM 830 N N . ALA A 1 111 ? -18.215 -3.443 29.475 1.00 89.88 111 ALA A N 1
ATOM 831 C CA . ALA A 1 111 ? -18.364 -4.370 30.595 1.00 89.88 111 ALA A CA 1
ATOM 832 C C . ALA A 1 111 ? -18.419 -3.643 31.951 1.00 89.88 111 ALA A C 1
ATOM 834 O O . ALA A 1 111 ? -19.222 -3.995 32.810 1.00 89.88 111 ALA A O 1
ATOM 835 N N . GLU A 1 112 ? -17.613 -2.595 32.143 1.00 88.81 112 GLU A N 1
ATOM 836 C CA . GLU A 1 112 ? -17.659 -1.762 33.349 1.00 88.81 112 GLU A CA 1
ATOM 837 C C . GLU A 1 112 ? -19.003 -1.032 33.471 1.00 88.81 112 GLU A C 1
ATOM 839 O O . GLU A 1 112 ? -19.638 -1.051 34.524 1.00 88.81 112 GLU A O 1
ATOM 844 N N . ARG A 1 113 ? -19.499 -0.447 32.375 1.00 88.06 113 ARG A N 1
ATOM 845 C CA . ARG A 1 113 ? -20.816 0.197 32.345 1.00 88.06 113 ARG A CA 1
ATOM 846 C C . ARG A 1 113 ? -21.944 -0.792 32.652 1.00 88.06 113 ARG A C 1
ATOM 848 O O . ARG A 1 113 ? -22.884 -0.431 33.358 1.00 88.06 113 ARG A O 1
ATOM 855 N N . GLU A 1 114 ? -21.883 -2.006 32.118 1.00 84.25 114 GLU A N 1
ATOM 856 C CA . GLU A 1 114 ? -22.850 -3.068 32.414 1.00 84.25 114 GLU A CA 1
ATOM 857 C C . GLU A 1 114 ? -22.763 -3.521 33.875 1.00 84.25 114 GLU A C 1
ATOM 859 O O . GLU A 1 114 ? -23.796 -3.752 34.486 1.00 84.25 114 GLU A O 1
ATOM 864 N N . ALA A 1 115 ? -21.572 -3.556 34.477 1.00 81.12 115 ALA A N 1
ATOM 865 C CA . ALA A 1 115 ? -21.416 -3.879 35.895 1.00 81.12 115 ALA A CA 1
ATOM 866 C C . ALA A 1 115 ? -22.014 -2.808 36.829 1.00 81.12 115 ALA A C 1
ATOM 868 O O . ALA A 1 115 ? -22.569 -3.153 37.867 1.00 81.12 115 ALA A O 1
ATOM 869 N N . TYR A 1 116 ? -21.926 -1.519 36.473 1.00 77.25 116 TYR A N 1
ATOM 870 C CA . TYR A 1 116 ? -22.507 -0.430 37.276 1.00 77.25 116 TYR A CA 1
ATOM 871 C C . TYR A 1 116 ? -23.991 -0.159 36.994 1.00 77.25 116 TYR A C 1
ATOM 873 O O . TYR A 1 116 ? -24.703 0.291 37.888 1.00 77.25 116 TYR A O 1
ATOM 881 N N . SER A 1 117 ? -24.456 -0.355 35.755 1.00 65.81 117 SER A N 1
ATOM 882 C CA . SER A 1 117 ? -25.853 -0.084 35.356 1.00 65.81 117 SER A CA 1
ATOM 883 C C . SER A 1 117 ? -26.719 -1.335 35.227 1.00 65.81 117 SER A C 1
ATOM 885 O O . SER A 1 117 ? -27.922 -1.224 34.994 1.00 65.81 117 SER A O 1
ATOM 887 N N . GLY A 1 118 ? -26.121 -2.516 35.375 1.00 64.81 118 GLY A N 1
ATOM 888 C CA . GLY A 1 118 ? -26.821 -3.786 35.415 1.00 64.81 118 GLY A CA 1
ATOM 889 C C . GLY A 1 118 ? -27.632 -3.880 36.694 1.00 64.81 118 GLY A C 1
ATOM 890 O O . GLY A 1 118 ? -27.095 -4.141 37.764 1.00 64.81 118 GLY A O 1
ATOM 891 N N . ILE A 1 119 ? -28.935 -3.655 36.573 1.00 68.50 119 ILE A N 1
ATOM 892 C CA . ILE A 1 119 ? -29.904 -4.027 37.598 1.00 68.50 119 ILE A CA 1
ATOM 893 C C . ILE A 1 119 ? -29.977 -5.556 37.570 1.00 68.50 119 ILE A C 1
ATOM 895 O O . ILE A 1 119 ? -30.268 -6.126 36.516 1.00 68.50 119 ILE A O 1
ATOM 899 N N . ASP A 1 120 ? -29.683 -6.232 38.683 1.00 72.44 120 ASP A N 1
ATOM 900 C CA . ASP A 1 120 ? -29.892 -7.678 38.767 1.00 72.44 120 ASP A CA 1
ATOM 901 C C . ASP A 1 120 ? -31.408 -7.935 38.865 1.00 72.44 120 ASP A C 1
ATOM 903 O O . ASP A 1 120 ? -32.027 -7.562 39.868 1.00 72.44 120 ASP A O 1
ATOM 907 N N . PRO A 1 121 ? -32.044 -8.564 37.858 1.00 72.69 121 PRO A N 1
ATOM 908 C CA . PRO A 1 121 ? -33.483 -8.817 37.876 1.00 72.69 121 PRO A CA 1
ATOM 909 C C . PRO A 1 121 ? -33.914 -9.701 39.055 1.00 72.69 121 PRO A C 1
ATOM 911 O O . PRO A 1 121 ? -35.079 -9.669 39.448 1.00 72.69 121 PRO A O 1
ATOM 914 N N . ASN A 1 122 ? -33.001 -10.479 39.646 1.00 76.88 122 ASN A N 1
ATOM 915 C CA . ASN A 1 122 ? -33.296 -11.238 40.857 1.00 76.88 122 ASN A CA 1
ATOM 916 C C . ASN A 1 122 ? -33.352 -10.335 42.090 1.00 76.88 122 ASN A C 1
ATOM 918 O O . ASN A 1 122 ? -34.199 -10.551 42.954 1.00 76.88 122 ASN A O 1
ATOM 922 N N . GLU A 1 123 ? -32.480 -9.330 42.175 1.00 81.31 123 GLU A N 1
ATOM 923 C CA . GLU A 1 123 ? -32.487 -8.356 43.269 1.00 81.31 123 GLU A CA 1
ATOM 924 C C . GLU A 1 123 ? -33.735 -7.466 43.177 1.00 81.31 123 GLU A C 1
ATOM 926 O O . GLU A 1 123 ? -34.461 -7.319 44.163 1.00 81.31 123 GLU A O 1
ATOM 931 N N . GLU A 1 124 ? -34.092 -7.019 41.967 1.00 80.88 124 GLU A N 1
ATOM 932 C CA . GLU A 1 124 ? -35.359 -6.320 41.716 1.00 80.88 124 GLU A CA 1
ATOM 933 C C . GLU A 1 124 ? -36.585 -7.186 42.061 1.00 80.88 124 GLU A C 1
ATOM 935 O O . GLU A 1 124 ? -37.542 -6.695 42.663 1.00 80.88 124 GLU A O 1
ATOM 940 N N . LEU A 1 125 ? -36.567 -8.488 41.744 1.00 88.19 125 LEU A N 1
ATOM 941 C CA . LEU A 1 125 ? -37.651 -9.414 42.095 1.00 88.19 125 LEU A CA 1
ATOM 942 C C . LEU A 1 125 ? -37.767 -9.629 43.610 1.00 88.19 125 LEU A C 1
ATOM 944 O O . LEU A 1 125 ? -38.880 -9.729 44.133 1.00 88.19 125 LEU A O 1
ATOM 948 N N . VAL A 1 126 ? -36.643 -9.711 44.325 1.00 90.75 126 VAL A N 1
ATOM 949 C CA . VAL A 1 126 ? -36.627 -9.823 45.790 1.00 90.75 126 VAL A CA 1
ATOM 950 C C . VAL A 1 126 ? -37.221 -8.571 46.426 1.00 90.75 126 VAL A C 1
ATOM 952 O O . VAL A 1 126 ? -38.070 -8.690 47.316 1.00 90.75 126 VAL A O 1
ATOM 955 N N . ASP A 1 127 ? -36.842 -7.387 45.949 1.00 89.88 127 ASP A N 1
ATOM 956 C CA . ASP A 1 127 ? -37.417 -6.128 46.420 1.00 89.88 127 ASP A CA 1
ATOM 957 C C . ASP A 1 127 ? -38.907 -6.027 46.088 1.00 89.88 127 ASP A C 1
ATOM 959 O O . ASP A 1 127 ? -39.712 -5.660 46.947 1.00 89.88 127 ASP A O 1
ATOM 963 N N . LEU A 1 128 ? -39.318 -6.457 44.895 1.00 92.00 128 LEU A N 1
ATOM 964 C CA . LEU A 1 128 ? -40.724 -6.501 44.501 1.00 92.00 128 LEU A CA 1
ATOM 965 C C . LEU A 1 128 ? -41.540 -7.451 45.392 1.00 92.00 128 LEU A C 1
ATOM 967 O O . LEU A 1 128 ? -42.601 -7.069 45.888 1.00 92.00 128 LEU A O 1
ATOM 971 N N . LEU A 1 129 ? -41.026 -8.650 45.685 1.00 94.50 129 LEU A N 1
ATOM 972 C CA . LEU A 1 129 ? -41.638 -9.595 46.628 1.00 94.50 129 LEU A CA 1
ATOM 973 C C . LEU A 1 129 ? -41.719 -9.018 48.045 1.00 94.50 129 LEU A C 1
ATOM 975 O O . LEU A 1 129 ? -42.703 -9.241 48.757 1.00 94.50 129 LEU A O 1
ATOM 979 N N . LYS A 1 130 ? -40.698 -8.274 48.475 1.00 94.06 130 LYS A N 1
ATOM 980 C CA . LYS A 1 130 ? -40.676 -7.606 49.778 1.00 94.06 130 LYS A CA 1
ATOM 981 C C . LYS A 1 130 ? -41.749 -6.521 49.857 1.00 94.06 130 LYS A C 1
ATOM 983 O O . LYS A 1 130 ? -42.484 -6.487 50.845 1.00 94.06 130 LYS A O 1
ATOM 988 N N . TYR A 1 131 ? -41.891 -5.690 48.824 1.00 95.31 131 TYR A N 1
ATOM 989 C CA . TYR A 1 131 ? -42.957 -4.689 48.745 1.00 95.31 131 TYR A CA 1
ATOM 990 C C . TYR A 1 131 ? -44.344 -5.329 48.683 1.00 95.31 131 TYR A C 1
ATOM 992 O O . TYR A 1 131 ? -45.246 -4.877 49.387 1.00 95.31 131 TYR A O 1
ATOM 1000 N N . GLN A 1 132 ? -44.507 -6.421 47.931 1.00 93.94 132 GLN A N 1
ATOM 1001 C CA . GLN A 1 132 ? -45.763 -7.168 47.882 1.00 93.94 132 GLN A CA 1
ATOM 1002 C C . GLN A 1 132 ? -46.149 -7.710 49.266 1.00 93.94 132 GLN A C 1
ATOM 1004 O O . GLN A 1 132 ? -47.268 -7.493 49.728 1.00 93.94 132 GLN A O 1
ATOM 1009 N N . ARG A 1 133 ? -45.212 -8.348 49.979 1.00 94.12 133 ARG A N 1
ATOM 1010 C CA . ARG A 1 133 ? -45.453 -8.852 51.342 1.00 94.12 133 ARG A CA 1
ATOM 1011 C C . ARG A 1 133 ? -45.743 -7.733 52.338 1.00 94.12 133 ARG A C 1
ATOM 1013 O O . ARG A 1 133 ? -46.602 -7.895 53.202 1.00 94.12 133 ARG A O 1
ATOM 1020 N N . ALA A 1 134 ? -45.039 -6.607 52.236 1.00 94.69 134 ALA A N 1
ATOM 1021 C CA . ALA A 1 134 ? -45.295 -5.441 53.076 1.00 94.69 134 ALA A CA 1
ATOM 1022 C C . ALA A 1 134 ? -46.703 -4.875 52.833 1.00 94.69 134 ALA A C 1
ATOM 1024 O O . ALA A 1 134 ? -47.399 -4.538 53.790 1.00 94.69 134 ALA A O 1
ATOM 1025 N N . PHE A 1 135 ? -47.149 -4.834 51.575 1.00 94.12 135 PHE A N 1
ATOM 1026 C CA . PHE A 1 135 ? -48.500 -4.417 51.212 1.00 94.12 135 PHE A CA 1
ATOM 1027 C C . PHE A 1 135 ? -49.563 -5.377 51.764 1.00 94.12 135 PHE A C 1
ATOM 1029 O O . PHE A 1 135 ? -50.503 -4.929 52.418 1.00 94.12 135 PHE A O 1
ATOM 1036 N N . GLU A 1 136 ? -49.384 -6.691 51.598 1.00 95.50 136 GLU A N 1
ATOM 1037 C CA . GLU A 1 136 ? -50.284 -7.708 52.163 1.00 95.50 136 GLU A CA 1
ATOM 1038 C C . GLU A 1 136 ? -50.380 -7.604 53.696 1.00 95.50 136 GLU A C 1
ATOM 1040 O O . GLU A 1 136 ? -51.475 -7.644 54.266 1.00 95.50 136 GLU A O 1
ATOM 1045 N N . ALA A 1 137 ? -49.246 -7.412 54.377 1.00 93.50 137 ALA A N 1
ATOM 1046 C CA . ALA A 1 137 ? -49.206 -7.208 55.823 1.00 93.50 137 ALA A CA 1
ATOM 1047 C C . ALA A 1 137 ? -49.928 -5.916 56.246 1.00 93.50 137 ALA A C 1
ATOM 1049 O O . ALA A 1 137 ? -50.681 -5.922 57.227 1.00 93.50 137 ALA A O 1
ATOM 1050 N N . ALA A 1 138 ? -49.756 -4.824 55.496 1.00 93.44 138 ALA A N 1
ATOM 1051 C CA . ALA A 1 138 ? -50.463 -3.569 55.734 1.00 93.44 138 ALA A CA 1
ATOM 1052 C C . ALA A 1 138 ? -51.981 -3.731 55.544 1.00 93.44 138 ALA A C 1
ATOM 1054 O O . ALA A 1 138 ? -52.748 -3.327 56.416 1.00 93.44 138 ALA A O 1
ATOM 1055 N N . SER A 1 139 ? -52.428 -4.398 54.473 1.00 93.75 139 SER A N 1
ATOM 1056 C CA . SER A 1 139 ? -53.851 -4.691 54.239 1.00 93.75 139 SER A CA 1
ATOM 1057 C C . SER A 1 139 ? -54.462 -5.540 55.356 1.00 93.75 139 SER A C 1
ATOM 1059 O O . SER A 1 139 ? -55.586 -5.284 55.795 1.00 93.75 139 SER A O 1
ATOM 1061 N N . LYS A 1 140 ? -53.719 -6.529 55.868 1.00 92.00 140 LYS A N 1
ATOM 1062 C CA . LYS A 1 140 ? -54.175 -7.355 56.992 1.00 92.00 140 LYS A CA 1
ATOM 1063 C C . LYS A 1 140 ? -54.262 -6.556 58.291 1.00 92.00 140 LYS A C 1
ATOM 1065 O O . LYS A 1 140 ? -55.227 -6.712 59.030 1.00 92.00 140 LYS A O 1
ATOM 1070 N N . THR A 1 141 ? -53.302 -5.668 58.539 1.00 93.12 141 THR A N 1
ATOM 1071 C CA . THR A 1 141 ? -53.323 -4.766 59.702 1.00 93.12 141 THR A CA 1
ATOM 1072 C C . THR A 1 141 ? -54.532 -3.833 59.651 1.00 93.12 141 THR A C 1
ATOM 1074 O O . THR A 1 141 ? -55.236 -3.701 60.647 1.00 93.12 141 THR A O 1
ATOM 1077 N N . LEU A 1 142 ? -54.829 -3.255 58.482 1.00 91.56 142 LEU A N 1
ATOM 1078 C CA . LEU A 1 142 ? -56.029 -2.440 58.267 1.00 91.56 142 LEU A CA 1
ATOM 1079 C C . LEU A 1 142 ? -57.313 -3.239 58.509 1.00 91.56 142 LEU A C 1
ATOM 1081 O O . LEU A 1 142 ? -58.201 -2.760 59.202 1.00 91.56 142 LEU A O 1
ATOM 1085 N N . SER A 1 143 ? -57.378 -4.482 58.026 1.00 93.06 143 SER A N 1
ATOM 1086 C CA . SER A 1 143 ? -58.540 -5.356 58.247 1.00 93.06 143 SER A CA 1
ATOM 1087 C C . SER A 1 143 ? -58.777 -5.636 59.736 1.00 93.06 143 SER A C 1
ATOM 1089 O O . SER A 1 143 ? -59.915 -5.603 60.197 1.00 93.06 143 SER A O 1
ATOM 1091 N N . VAL A 1 144 ? -57.705 -5.866 60.503 1.00 92.19 144 VAL A N 1
ATOM 1092 C CA . VAL A 1 144 ? -57.787 -6.042 61.962 1.00 92.19 144 VAL A CA 1
ATOM 1093 C C . VAL A 1 144 ? -58.216 -4.742 62.644 1.00 92.19 144 VAL A C 1
ATOM 1095 O O . VAL A 1 144 ? -59.039 -4.778 63.553 1.00 9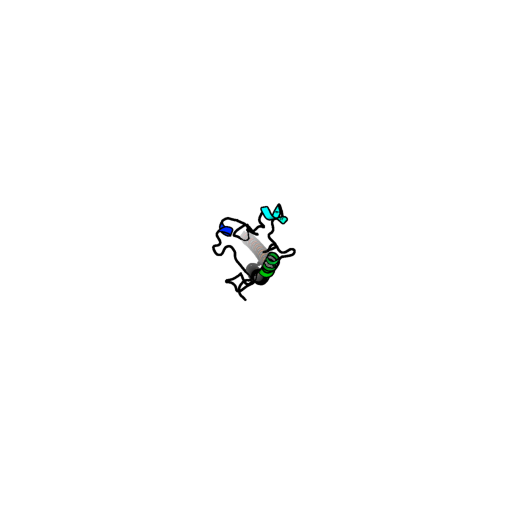2.19 144 VAL A O 1
ATOM 1098 N N . MET A 1 145 ? -57.710 -3.584 62.209 1.00 90.62 145 MET A N 1
ATOM 1099 C CA . MET A 1 145 ? -58.163 -2.297 62.746 1.00 90.62 145 MET A CA 1
ATOM 1100 C C . MET A 1 145 ? -59.648 -2.039 62.466 1.00 90.62 145 MET A C 1
ATOM 1102 O O . MET A 1 145 ? -60.354 -1.597 63.371 1.00 90.62 145 MET A O 1
ATOM 1106 N N . ASP A 1 146 ? -60.137 -2.364 61.268 1.00 91.06 146 ASP A N 1
ATOM 1107 C CA . ASP A 1 146 ? -61.559 -2.266 60.920 1.00 91.06 146 ASP A CA 1
ATOM 1108 C C . ASP A 1 146 ? -62.423 -3.189 61.793 1.00 91.06 146 ASP A C 1
ATOM 1110 O O . ASP A 1 146 ? -63.499 -2.798 62.249 1.00 91.06 146 ASP A O 1
ATOM 1114 N N . GLU A 1 147 ? -61.957 -4.410 62.066 1.00 89.88 147 GLU A N 1
ATOM 1115 C CA . GLU A 1 147 ? -62.642 -5.360 62.949 1.00 89.88 147 GLU A CA 1
ATOM 1116 C C . GLU A 1 147 ? -62.687 -4.865 64.405 1.00 89.88 147 GLU A C 1
ATOM 1118 O O . GLU A 1 147 ? -63.738 -4.913 65.053 1.00 89.88 147 GLU A O 1
ATOM 1123 N N . LEU A 1 148 ? -61.583 -4.300 64.904 1.00 88.62 148 LEU A N 1
ATOM 1124 C CA . LEU A 1 148 ? -61.523 -3.681 66.230 1.00 88.62 148 LEU A CA 1
ATOM 1125 C C . LEU A 1 148 ? -62.428 -2.441 66.329 1.00 88.62 148 LEU A C 1
ATOM 1127 O O . LEU A 1 148 ? -63.109 -2.261 67.343 1.00 88.62 148 LEU A O 1
ATOM 1131 N N . MET A 1 149 ? -62.500 -1.607 65.286 1.00 88.81 149 MET A N 1
ATOM 1132 C CA . MET A 1 149 ? -63.428 -0.468 65.254 1.00 88.81 149 MET A CA 1
ATOM 1133 C C . MET A 1 149 ? -64.889 -0.924 65.279 1.00 88.81 149 MET A C 1
ATOM 1135 O O . MET A 1 149 ? -65.679 -0.388 66.051 1.00 88.81 149 MET A O 1
ATOM 1139 N N . ARG A 1 150 ? -65.260 -1.939 64.488 1.00 89.25 150 ARG A N 1
ATOM 1140 C CA . ARG A 1 150 ? -66.628 -2.489 64.514 1.00 89.25 150 ARG A CA 1
ATOM 1141 C C . ARG A 1 150 ? -66.981 -3.052 65.886 1.00 89.25 150 ARG A C 1
ATOM 1143 O O . ARG A 1 150 ? -68.028 -2.718 66.424 1.00 89.25 150 ARG A O 1
ATOM 1150 N N . THR A 1 151 ? -66.076 -3.824 66.482 1.00 86.56 151 THR A N 1
ATOM 1151 C CA . THR A 1 151 ? -66.300 -4.440 67.798 1.00 86.56 151 THR A CA 1
ATOM 1152 C C . THR A 1 151 ? -66.451 -3.393 68.904 1.00 86.56 151 THR A C 1
ATOM 1154 O O . THR A 1 151 ? -67.327 -3.513 69.755 1.00 86.56 151 THR A O 1
ATOM 1157 N N . THR A 1 152 ? -65.630 -2.337 68.900 1.00 82.12 152 THR A N 1
ATOM 1158 C CA . THR A 1 152 ? -65.752 -1.253 69.892 1.00 82.12 152 THR A CA 1
ATOM 1159 C C . THR A 1 152 ? -67.043 -0.452 69.721 1.00 82.12 152 THR A C 1
ATOM 1161 O O . THR A 1 152 ? -67.660 -0.096 70.721 1.00 82.12 152 THR A O 1
ATOM 1164 N N . LEU A 1 153 ? -67.497 -0.216 68.486 1.00 83.38 153 LEU A N 1
ATOM 1165 C CA . LEU A 1 153 ? -68.789 0.422 68.217 1.00 83.38 153 LEU A CA 1
ATOM 1166 C C . LEU A 1 153 ? -69.986 -0.452 68.626 1.00 83.38 153 LEU A C 1
ATOM 1168 O O . LEU A 1 153 ? -70.968 0.088 69.133 1.00 83.38 153 LEU A O 1
ATOM 1172 N N . ASP A 1 154 ? -69.903 -1.773 68.455 1.00 85.50 154 ASP A N 1
ATOM 1173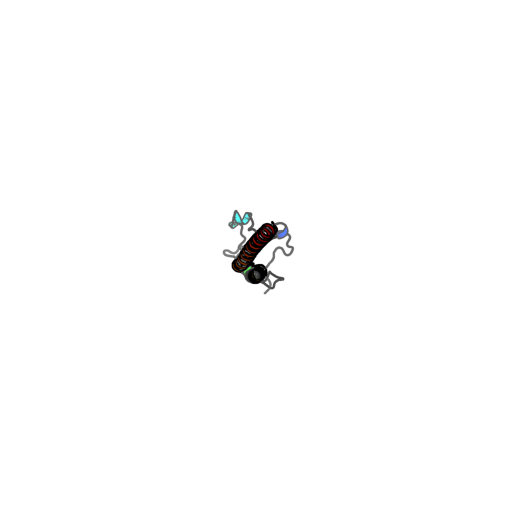 C CA . ASP A 1 154 ? -70.969 -2.704 68.849 1.00 85.50 154 ASP A CA 1
ATOM 1174 C C . ASP A 1 154 ? -71.105 -2.849 70.376 1.00 85.50 154 ASP A C 1
ATOM 1176 O O . ASP A 1 154 ? -72.217 -3.023 70.864 1.00 85.50 154 ASP A O 1
ATOM 1180 N N . ILE A 1 155 ? -70.013 -2.727 71.146 1.00 79.62 155 ILE A N 1
ATOM 1181 C CA . ILE A 1 155 ? -70.042 -2.782 72.626 1.00 79.62 155 ILE A CA 1
ATOM 1182 C C . ILE A 1 155 ? -70.629 -1.501 73.251 1.00 79.62 155 ILE A C 1
ATOM 1184 O O . ILE A 1 155 ? -71.115 -1.528 74.379 1.00 79.62 155 ILE A O 1
ATOM 1188 N N . VAL A 1 156 ? -70.568 -0.366 72.548 1.00 69.62 156 VAL A N 1
ATOM 1189 C CA . VAL A 1 156 ? -71.049 0.939 73.048 1.00 69.62 156 VAL A CA 1
ATOM 1190 C C . VAL A 1 156 ? -72.564 1.135 72.824 1.00 69.62 156 VAL A C 1
ATOM 1192 O O . VAL A 1 156 ? -73.127 2.142 73.257 1.00 69.62 156 VAL A O 1
ATOM 1195 N N . ARG A 1 157 ? -73.247 0.174 72.193 1.00 49.47 157 ARG A N 1
ATOM 1196 C CA . ARG A 1 157 ? -74.711 0.130 72.044 1.00 49.47 157 ARG A CA 1
ATOM 1197 C C . ARG A 1 157 ? -75.384 -0.686 73.140 1.00 49.47 157 ARG A C 1
ATOM 1199 O O . ARG A 1 157 ? -76.502 -0.275 73.522 1.00 49.47 157 ARG A O 1
#

pLDDT: mean 86.41, std 12.7, range [31.81, 98.5]

Sequence (157 aa):
MQSAIANSDTTGVLSALGLNEFFNGVSASDIEVDGALLNDPRRLAAARSTRPGDNDNVDRLISLRDEKLLRDGTRAFEGFLTETLGNIGDQVRDASLESDSLKASQQRITAEREAYSGIDPNEELVDLLKYQRAFEAASKTLSVMDELMRTTLDIVR

Foldseek 3Di:
DPDLDPPVCPPCVCVVVVHPDQWDDDDPVRTDGDPVCVVPVVPDPQAPDPDPPHRSVVVVVVCQQVFQPPDVRPDGPVRVVVVVVVVVVVVVVVVVVVVVVVVVVVVVVVVVCCVVVVDDVVVVVVVVVVVVVVVVVVVVVVVVVVVVVVVVVVVVD

Secondary structure (DSSP, 8-state):
---S---S-TTSHHHHTT-S-SEE-SSTTT-EE-HHHHH-GGG----SSSSTT--HHHHHHHHTTTS--BTTTTB-HHHHHHHHHHHHHHHHHHHHHHHHHHHHHHHHHHHHHHHHH---HHHHHHHHHHHHHHHHHHHHHHHHHHHHHHHHHHHT-